Protein AF-A0A4P7N390-F1 (afdb_monomer)

pLDDT: mean 89.41, std 10.1, range [55.53, 98.25]

Nearest PDB structures (foldseek):
  8ywa-assembly1_B  TM=3.701E-01  e=1.659E+00  Homo sapiens
  6c6l-assembly1_C  TM=3.006E-01  e=3.665E+00  Saccharomyces cerevisiae S288C
  7fda-assembly1_T  TM=2.653E-01  e=8.939E+00  Saccharomyces cerevisiae S288C

Solvent-accessible surface area (backbone atoms only — not comparable to full-atom values): 7464 Å² total; per-residue (Å²): 105,63,55,66,69,35,46,44,32,42,54,52,41,35,56,55,38,49,57,49,18,51,40,23,58,75,40,23,65,78,78,58,77,77,86,65,85,95,37,60,67,60,47,50,52,51,38,51,52,27,34,53,53,14,52,51,37,47,49,54,32,51,53,37,48,51,54,62,68,46,84,46,60,99,86,29,49,34,50,73,70,49,22,53,53,34,38,54,58,19,58,57,32,53,57,58,28,50,54,18,49,56,51,60,71,35,90,65,28,70,76,75,50,70,86,41,92,74,86,29,46,67,54,48,25,50,54,28,46,52,38,26,55,42,18,39,49,24,33,75,52,15,77

Structure (mmCIF, N/CA/C/O backbone):
data_AF-A0A4P7N390-F1
#
_entry.id   AF-A0A4P7N390-F1
#
loop_
_atom_site.group_PDB
_atom_site.id
_atom_site.type_symbol
_atom_site.label_atom_id
_atom_site.label_alt_id
_atom_site.label_comp_id
_atom_site.label_asym_id
_atom_site.label_entity_id
_atom_site.label_seq_id
_atom_site.pdbx_PDB_ins_code
_atom_site.Cartn_x
_atom_site.Cartn_y
_atom_site.Cartn_z
_atom_site.occupancy
_atom_site.B_iso_or_equiv
_atom_site.auth_seq_id
_atom_site.auth_comp_id
_atom_site.auth_asym_id
_atom_site.auth_atom_id
_atom_site.pdbx_PDB_model_num
ATOM 1 N N . MET A 1 1 ? -20.249 7.163 13.910 1.00 59.94 1 MET A N 1
ATOM 2 C CA . MET A 1 1 ? -20.473 6.484 12.605 1.00 59.94 1 MET A CA 1
ATOM 3 C C . MET A 1 1 ? -20.788 5.014 12.891 1.00 59.94 1 MET A C 1
ATOM 5 O O . MET A 1 1 ? -20.214 4.520 13.853 1.00 59.94 1 MET A O 1
ATOM 9 N N . PRO A 1 2 ? -21.688 4.304 12.181 1.00 70.06 2 PRO A N 1
ATOM 10 C CA . PRO A 1 2 ? -21.952 2.897 12.507 1.00 70.06 2 PRO A CA 1
ATOM 11 C C . PRO A 1 2 ? -20.661 2.063 12.427 1.00 70.06 2 PRO A C 1
ATOM 13 O O . PRO A 1 2 ? -19.849 2.277 11.527 1.00 70.06 2 PRO A O 1
ATOM 16 N N . LEU A 1 3 ? -20.484 1.125 13.366 1.00 70.75 3 LEU A N 1
ATOM 17 C CA . LEU A 1 3 ? -19.252 0.344 13.596 1.00 70.75 3 LEU A CA 1
ATOM 18 C C . LEU A 1 3 ? -18.616 -0.223 12.315 1.00 70.75 3 LEU A C 1
ATOM 20 O O . LEU A 1 3 ? -17.407 -0.129 12.108 1.00 70.75 3 LEU A O 1
ATOM 24 N N . LEU A 1 4 ? -19.448 -0.764 11.424 1.00 74.81 4 LEU A N 1
ATOM 25 C CA . LEU A 1 4 ? -19.029 -1.328 10.138 1.00 74.81 4 LEU A CA 1
ATOM 26 C C . LEU A 1 4 ? -18.427 -0.286 9.185 1.00 74.81 4 LEU A C 1
ATOM 28 O O . LEU A 1 4 ? -17.438 -0.574 8.516 1.00 74.81 4 LEU A O 1
ATOM 32 N N . LEU A 1 5 ? -18.968 0.934 9.150 1.00 82.25 5 LEU A N 1
ATOM 33 C CA . LEU A 1 5 ? -18.449 1.996 8.283 1.00 82.25 5 LEU A CA 1
ATOM 34 C C . LEU A 1 5 ? -17.085 2.511 8.757 1.00 82.25 5 LEU A C 1
ATOM 36 O O . LEU A 1 5 ? -16.301 2.975 7.937 1.00 82.25 5 LEU A O 1
ATOM 40 N N . ALA A 1 6 ? -16.775 2.410 10.055 1.00 86.00 6 ALA A N 1
ATOM 41 C CA . ALA A 1 6 ? -15.493 2.869 10.599 1.00 86.00 6 ALA A CA 1
ATOM 42 C C . ALA A 1 6 ? -14.343 1.923 10.258 1.00 86.00 6 ALA A C 1
ATOM 44 O O . ALA A 1 6 ? -13.216 2.371 10.063 1.00 86.00 6 ALA A O 1
ATOM 45 N N . LYS A 1 7 ? -14.632 0.628 10.118 1.00 91.19 7 LYS A N 1
ATOM 46 C CA . LYS A 1 7 ? -13.634 -0.388 9.769 1.00 91.19 7 LYS A CA 1
ATOM 47 C C . LYS A 1 7 ? -13.583 -0.720 8.279 1.00 91.19 7 LYS A C 1
ATOM 49 O O . LYS A 1 7 ? -12.581 -1.265 7.824 1.00 91.19 7 LYS A O 1
ATOM 54 N N . LEU A 1 8 ? -14.600 -0.352 7.498 1.00 94.62 8 LEU A N 1
ATOM 55 C CA . LEU A 1 8 ? -14.608 -0.542 6.043 1.00 94.62 8 LEU A CA 1
ATOM 56 C C . LEU A 1 8 ? -13.346 0.006 5.335 1.00 94.62 8 LEU A C 1
ATOM 58 O O . LEU A 1 8 ? -12.823 -0.692 4.466 1.00 94.62 8 LEU A O 1
ATOM 62 N N . PRO A 1 9 ? -12.782 1.173 5.709 1.00 96.50 9 PRO A N 1
ATOM 63 C CA . PRO A 1 9 ? -11.554 1.675 5.089 1.00 96.50 9 PRO A CA 1
ATOM 64 C C . PRO A 1 9 ? -10.342 0.749 5.259 1.00 96.50 9 PRO A C 1
ATOM 66 O O . PRO A 1 9 ? -9.516 0.660 4.355 1.00 96.50 9 PRO A O 1
ATOM 69 N N . LEU A 1 10 ? -10.261 -0.002 6.365 1.00 96.94 10 LEU A N 1
ATOM 70 C CA . LEU A 1 10 ? -9.218 -1.016 6.568 1.00 96.94 10 LEU A CA 1
ATOM 71 C C . LEU A 1 10 ? -9.372 -2.178 5.583 1.00 96.94 10 LEU A C 1
ATOM 73 O O . LEU A 1 10 ? -8.381 -2.668 5.052 1.00 96.94 10 LEU A O 1
ATOM 77 N N . VAL A 1 11 ? -10.608 -2.595 5.294 1.00 96.94 11 VAL A N 1
ATOM 78 C CA . VAL A 1 11 ? -10.886 -3.639 4.294 1.00 96.94 11 VAL A CA 1
ATOM 79 C C . VAL A 1 11 ? -10.480 -3.167 2.897 1.00 96.94 11 VAL A C 1
ATOM 81 O O . VAL A 1 11 ? -9.838 -3.916 2.161 1.00 96.94 11 VAL A O 1
ATOM 84 N N . LEU A 1 12 ? -10.806 -1.918 2.545 1.00 96.38 12 LEU A N 1
ATOM 85 C CA . LEU A 1 12 ? -10.405 -1.320 1.268 1.00 96.38 12 LEU A CA 1
ATOM 86 C C . LEU A 1 12 ? -8.878 -1.247 1.132 1.00 96.38 12 LEU A C 1
ATOM 88 O O . LEU A 1 12 ? -8.349 -1.653 0.098 1.00 96.38 12 LEU A O 1
ATOM 92 N N . HIS A 1 13 ? -8.179 -0.805 2.183 1.00 97.81 13 HIS A N 1
ATOM 93 C CA . HIS A 1 13 ? -6.716 -0.807 2.242 1.00 97.81 13 HIS A CA 1
ATOM 94 C C . HIS A 1 13 ? -6.149 -2.210 1.999 1.00 97.81 13 HIS A C 1
ATOM 96 O O . HIS A 1 13 ? -5.348 -2.393 1.085 1.00 97.81 13 HIS A O 1
ATOM 102 N N . ILE A 1 14 ? -6.626 -3.212 2.751 1.00 98.19 14 ILE A N 1
ATOM 103 C CA . ILE A 1 14 ? -6.166 -4.602 2.627 1.00 98.19 14 ILE A CA 1
ATOM 104 C C . ILE A 1 14 ? -6.355 -5.116 1.198 1.00 98.19 14 ILE A C 1
ATOM 106 O O . ILE A 1 14 ? -5.436 -5.712 0.633 1.00 98.19 14 ILE A O 1
ATOM 110 N N . ALA A 1 15 ? -7.519 -4.879 0.591 1.00 96.75 15 ALA A N 1
ATOM 111 C CA . ALA A 1 15 ? -7.803 -5.328 -0.769 1.00 96.75 15 ALA A CA 1
ATOM 112 C C . ALA A 1 15 ? -6.869 -4.671 -1.802 1.00 96.75 15 ALA A C 1
ATOM 114 O O . ALA A 1 15 ? -6.256 -5.373 -2.612 1.00 96.75 15 ALA A O 1
ATOM 115 N N . ALA A 1 16 ? -6.724 -3.342 -1.751 1.00 95.12 16 ALA A N 1
ATOM 116 C CA . ALA A 1 16 ? -5.883 -2.591 -2.680 1.00 95.12 16 ALA A CA 1
ATOM 117 C C . ALA A 1 16 ? -4.404 -2.990 -2.560 1.00 95.12 16 ALA A C 1
ATOM 119 O O . ALA A 1 16 ? -3.755 -3.331 -3.554 1.00 95.12 16 ALA A O 1
ATOM 120 N N . GLU A 1 17 ? -3.882 -3.014 -1.335 1.00 96.44 17 GLU A N 1
ATOM 121 C CA . GLU A 1 17 ? -2.467 -3.277 -1.093 1.00 96.44 17 GLU A CA 1
ATOM 122 C C . GLU A 1 17 ? -2.113 -4.762 -1.230 1.00 96.44 17 GLU A C 1
ATOM 124 O O . GLU A 1 17 ? -0.974 -5.082 -1.554 1.00 96.44 17 GLU A O 1
ATOM 129 N N . THR A 1 18 ? -3.066 -5.698 -1.101 1.00 96.44 18 THR A N 1
ATOM 130 C CA . THR A 1 18 ? -2.811 -7.119 -1.426 1.00 96.44 18 THR A CA 1
ATOM 131 C C . THR A 1 18 ? -2.494 -7.291 -2.910 1.00 96.44 18 THR A C 1
ATOM 133 O O . THR A 1 18 ? -1.534 -7.979 -3.272 1.00 96.44 18 THR A O 1
ATOM 136 N N . GLY A 1 19 ? -3.267 -6.636 -3.784 1.00 92.69 19 GLY A N 1
ATOM 137 C CA . GLY A 1 19 ? -3.002 -6.634 -5.222 1.00 92.69 19 GLY A CA 1
ATOM 138 C C . GLY A 1 19 ? -1.639 -6.017 -5.549 1.00 92.69 19 GLY A C 1
ATOM 139 O O . GLY A 1 19 ? -0.865 -6.591 -6.322 1.00 92.69 19 GLY A O 1
ATOM 140 N N . ALA A 1 20 ? -1.315 -4.889 -4.910 1.00 92.88 20 ALA A N 1
ATOM 141 C CA . ALA A 1 20 ? -0.030 -4.219 -5.076 1.00 92.88 20 ALA A CA 1
ATOM 142 C C . ALA A 1 20 ? 1.143 -5.078 -4.572 1.00 92.88 20 ALA A C 1
ATOM 144 O O . ALA A 1 20 ? 2.068 -5.339 -5.342 1.00 92.88 20 ALA A O 1
ATOM 145 N N . ALA A 1 21 ? 1.087 -5.586 -3.337 1.00 95.88 21 ALA A N 1
ATOM 146 C CA . ALA A 1 21 ? 2.114 -6.441 -2.740 1.00 95.88 2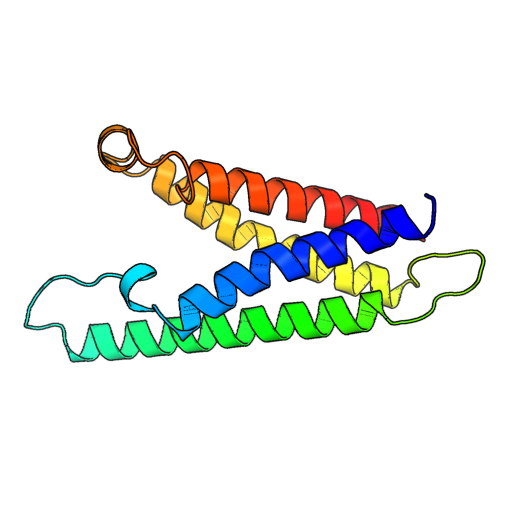1 ALA A CA 1
ATOM 147 C C . ALA A 1 21 ? 2.408 -7.663 -3.618 1.00 95.88 21 ALA A C 1
ATOM 149 O O . ALA A 1 21 ? 3.563 -7.939 -3.942 1.00 95.88 21 ALA A O 1
ATOM 150 N N . ASN A 1 22 ? 1.362 -8.352 -4.085 1.00 95.00 22 ASN A N 1
ATOM 151 C CA . ASN A 1 22 ? 1.506 -9.491 -4.988 1.00 95.00 22 ASN A CA 1
ATOM 152 C C . ASN A 1 22 ? 2.202 -9.102 -6.305 1.00 95.00 22 ASN A C 1
ATOM 154 O O . ASN A 1 22 ? 3.039 -9.851 -6.808 1.00 95.00 22 ASN A O 1
ATOM 158 N N . SER A 1 23 ? 1.896 -7.922 -6.852 1.00 92.50 23 SER A N 1
ATOM 159 C CA . SER A 1 23 ? 2.545 -7.413 -8.063 1.00 92.50 23 SER A CA 1
ATOM 160 C C . SER A 1 23 ? 4.032 -7.104 -7.848 1.00 92.50 23 SER A C 1
ATOM 162 O O . SER A 1 23 ? 4.860 -7.509 -8.662 1.00 92.50 23 SER A O 1
ATOM 164 N N . PHE A 1 24 ? 4.389 -6.466 -6.729 1.00 93.75 24 PHE A N 1
ATOM 165 C CA . PHE A 1 24 ? 5.779 -6.173 -6.360 1.00 93.75 24 PHE A CA 1
ATOM 166 C C . PHE A 1 24 ? 6.613 -7.437 -6.123 1.00 93.75 24 PHE A C 1
ATOM 168 O O . PHE A 1 24 ? 7.756 -7.502 -6.567 1.00 93.75 24 PHE A O 1
ATOM 175 N N . LEU A 1 25 ? 6.031 -8.450 -5.475 1.00 93.69 25 LEU A N 1
ATOM 176 C CA . LEU A 1 25 ? 6.721 -9.699 -5.145 1.00 93.69 25 LEU A CA 1
ATOM 177 C C . LEU A 1 25 ? 6.857 -10.641 -6.348 1.00 93.69 25 LEU A C 1
ATOM 179 O O . LEU A 1 25 ? 7.907 -11.249 -6.531 1.00 93.69 25 LEU A O 1
ATOM 183 N N . ARG A 1 26 ? 5.807 -10.786 -7.169 1.00 94.12 26 ARG A N 1
ATOM 184 C CA . ARG A 1 26 ? 5.799 -11.757 -8.281 1.00 94.12 26 ARG A CA 1
ATOM 185 C C . ARG A 1 26 ? 6.247 -11.171 -9.613 1.00 94.12 26 ARG A C 1
ATOM 187 O O . ARG A 1 26 ? 6.731 -11.910 -10.461 1.00 94.12 26 ARG A O 1
ATOM 194 N N . ASN A 1 27 ? 6.073 -9.866 -9.818 1.00 91.50 27 ASN A N 1
ATOM 195 C CA . ASN A 1 27 ? 6.329 -9.202 -11.095 1.00 91.50 27 ASN A CA 1
ATOM 196 C C . ASN A 1 27 ? 7.159 -7.907 -10.932 1.00 91.50 27 ASN A C 1
ATOM 198 O O . ASN A 1 27 ? 6.766 -6.869 -11.478 1.00 91.50 27 ASN A O 1
ATOM 202 N N . PRO A 1 28 ? 8.318 -7.923 -10.241 1.00 89.06 28 PRO A N 1
ATOM 203 C CA . PRO A 1 28 ? 9.088 -6.709 -9.926 1.00 89.06 28 PRO A CA 1
ATOM 204 C C . PRO A 1 28 ? 9.493 -5.903 -11.173 1.00 89.06 28 PRO A C 1
ATOM 206 O O . PRO A 1 28 ? 9.380 -4.677 -11.205 1.00 89.06 28 PRO A O 1
ATOM 209 N N . ARG A 1 29 ? 9.805 -6.590 -12.278 1.00 87.88 29 ARG A N 1
ATOM 210 C CA . ARG A 1 29 ? 10.145 -5.980 -13.578 1.00 87.88 29 ARG A CA 1
ATOM 211 C C . ARG A 1 29 ? 8.996 -5.228 -14.250 1.00 87.88 29 ARG A C 1
ATOM 213 O O . ARG A 1 29 ? 9.196 -4.546 -15.251 1.00 87.88 29 ARG A O 1
ATOM 220 N N . THR A 1 30 ? 7.764 -5.368 -13.769 1.00 84.19 30 THR A N 1
ATOM 221 C CA . THR A 1 30 ? 6.635 -4.535 -14.221 1.00 84.19 30 THR A CA 1
ATOM 222 C C . THR A 1 30 ? 6.550 -3.221 -13.444 1.00 84.19 30 THR A C 1
ATOM 224 O O . THR A 1 30 ? 5.990 -2.249 -13.952 1.00 84.19 30 THR A O 1
ATOM 227 N N . GLN A 1 31 ? 7.157 -3.167 -12.253 1.00 86.88 31 GLN A N 1
ATOM 228 C CA . GLN A 1 31 ? 7.176 -2.002 -11.372 1.00 86.88 31 GLN A CA 1
ATOM 229 C C . GLN A 1 31 ? 8.309 -1.044 -11.742 1.00 86.88 31 GLN A C 1
ATOM 231 O O . GLN A 1 31 ? 8.061 0.154 -11.924 1.00 86.88 31 GLN A O 1
ATOM 236 N N . LEU A 1 32 ? 9.520 -1.586 -11.917 1.00 85.88 32 LEU A N 1
ATOM 237 C CA . LEU A 1 32 ? 10.728 -0.869 -12.325 1.00 85.88 32 LEU A CA 1
ATOM 238 C C . LEU A 1 32 ? 11.366 -1.577 -13.531 1.00 85.88 32 LEU A C 1
ATOM 240 O O . LEU A 1 32 ? 11.874 -2.691 -13.419 1.00 85.88 32 LEU A O 1
ATOM 244 N N . ARG A 1 33 ? 11.319 -0.930 -14.703 1.00 79.00 33 ARG A N 1
ATOM 245 C CA . ARG A 1 33 ? 11.956 -1.413 -15.939 1.00 79.00 33 ARG A CA 1
ATOM 246 C C .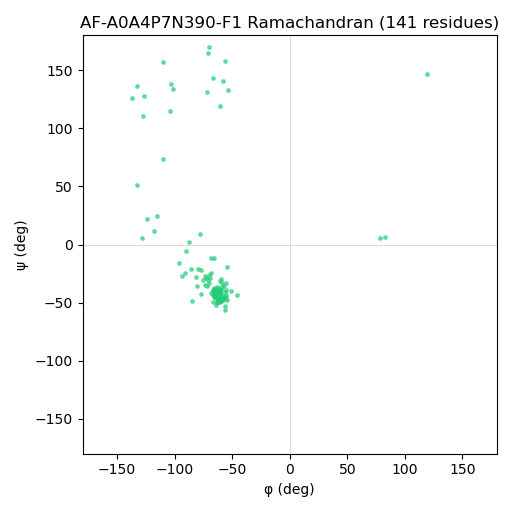 ARG A 1 33 ? 13.218 -0.612 -16.209 1.00 79.00 33 ARG A C 1
ATOM 248 O O . ARG A 1 33 ? 13.110 0.574 -16.518 1.00 79.00 33 ARG A O 1
ATOM 255 N N . ILE A 1 34 ? 14.373 -1.265 -16.167 1.00 83.12 34 ILE A N 1
ATOM 256 C CA . ILE A 1 34 ? 15.641 -0.693 -16.623 1.00 83.12 34 ILE A CA 1
ATOM 257 C C . ILE A 1 34 ? 15.937 -1.275 -18.011 1.00 83.12 34 ILE A C 1
ATOM 259 O O . ILE A 1 34 ? 15.732 -2.462 -18.254 1.00 83.12 34 ILE A O 1
ATOM 263 N N . ARG A 1 35 ? 16.322 -0.426 -18.971 1.00 77.38 35 ARG A N 1
ATOM 264 C CA . ARG A 1 35 ? 16.621 -0.834 -20.356 1.00 77.3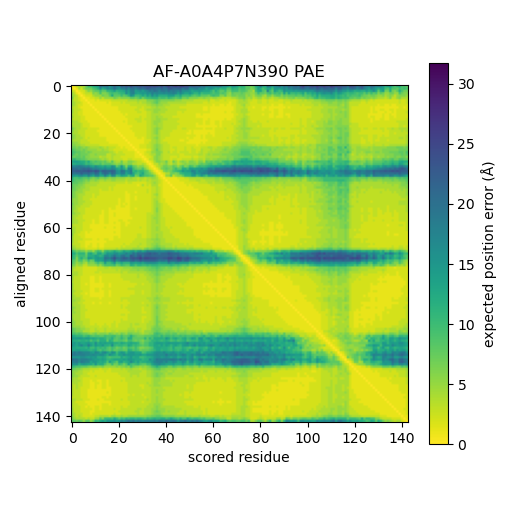8 35 ARG A CA 1
ATOM 265 C C . ARG A 1 35 ? 18.133 -0.870 -20.576 1.00 77.38 35 ARG A C 1
ATOM 267 O O . ARG A 1 35 ? 18.802 0.074 -20.180 1.00 77.38 35 ARG A O 1
ATOM 274 N N . GLY A 1 36 ? 18.623 -1.893 -21.278 1.00 71.81 36 GLY A N 1
ATOM 275 C CA . GLY A 1 36 ? 20.030 -2.032 -21.689 1.00 71.81 36 GLY A CA 1
ATOM 276 C C . GLY A 1 36 ? 20.703 -3.287 -21.119 1.00 71.81 36 GLY A C 1
ATOM 277 O O . GLY A 1 36 ? 20.359 -3.725 -20.024 1.00 71.81 36 GLY A O 1
ATOM 278 N N . ALA A 1 37 ? 21.631 -3.879 -21.881 1.00 60.25 37 ALA A N 1
ATOM 279 C CA . ALA A 1 37 ? 22.343 -5.108 -21.506 1.00 60.25 37 ALA A CA 1
ATOM 280 C C . ALA A 1 37 ? 23.397 -4.881 -20.400 1.00 60.25 37 ALA A C 1
ATOM 282 O O . ALA A 1 37 ? 23.622 -5.772 -19.586 1.00 60.25 37 ALA A O 1
ATOM 283 N N . ASP A 1 38 ? 23.947 -3.666 -20.296 1.00 75.69 38 ASP A N 1
ATOM 284 C CA . ASP A 1 38 ? 24.993 -3.283 -19.327 1.00 75.69 38 ASP A CA 1
ATOM 285 C C . ASP A 1 38 ? 24.463 -3.031 -17.900 1.00 75.69 38 ASP A C 1
ATOM 287 O O . ASP A 1 38 ? 25.172 -2.532 -17.028 1.00 75.69 38 ASP A O 1
ATOM 291 N N . HIS A 1 39 ? 23.192 -3.349 -17.643 1.00 83.75 39 HIS A N 1
ATOM 292 C CA . HIS A 1 39 ? 22.501 -3.015 -16.396 1.00 83.75 39 HIS A CA 1
ATOM 293 C C . HIS A 1 39 ? 21.911 -4.232 -15.677 1.00 83.75 39 HIS A C 1
ATOM 295 O O . HIS A 1 39 ? 21.000 -4.074 -14.866 1.00 83.75 39 HIS A O 1
ATOM 301 N N . ALA A 1 40 ? 22.413 -5.442 -15.942 1.00 86.38 40 ALA A N 1
ATOM 302 C CA . ALA A 1 40 ? 21.919 -6.661 -15.295 1.00 86.38 40 ALA A CA 1
ATOM 303 C C . ALA A 1 40 ? 21.977 -6.578 -13.756 1.00 86.38 40 ALA A C 1
ATOM 305 O O . ALA A 1 40 ? 20.990 -6.894 -13.090 1.00 86.38 40 ALA A O 1
ATOM 306 N N . ASP A 1 41 ? 23.081 -6.069 -13.203 1.00 90.00 41 ASP A N 1
ATOM 307 C CA . ASP A 1 41 ? 23.236 -5.879 -11.756 1.00 90.00 41 ASP A CA 1
ATOM 308 C C . ASP A 1 41 ? 22.281 -4.807 -11.215 1.00 90.00 41 ASP A C 1
ATOM 310 O O . ASP A 1 41 ? 21.632 -5.004 -10.190 1.00 90.00 41 ASP A O 1
ATOM 314 N N . VAL A 1 42 ? 22.090 -3.709 -11.953 1.00 90.94 42 VAL A N 1
ATOM 315 C CA . VAL A 1 42 ? 21.137 -2.652 -11.575 1.00 90.94 42 VAL A CA 1
ATOM 316 C C . VAL A 1 42 ? 19.697 -3.177 -11.597 1.00 90.94 42 VAL A C 1
ATOM 318 O O . VAL A 1 42 ? 18.899 -2.847 -10.721 1.00 90.94 42 VAL A O 1
ATOM 321 N N . GLN A 1 43 ? 19.348 -4.027 -12.569 1.00 91.00 43 GLN A N 1
ATOM 322 C CA . GLN A 1 43 ? 18.034 -4.669 -12.627 1.00 91.00 43 GLN A CA 1
ATOM 323 C C . GLN A 1 43 ? 17.834 -5.637 -11.459 1.00 91.00 43 GLN A C 1
ATOM 325 O O . GLN A 1 43 ? 16.735 -5.692 -10.911 1.00 91.00 43 GLN A O 1
ATOM 330 N N . ARG A 1 44 ? 18.876 -6.366 -11.044 1.00 91.62 44 ARG A N 1
ATOM 331 C CA . ARG A 1 44 ? 18.818 -7.233 -9.862 1.00 91.62 44 ARG A CA 1
ATOM 332 C C . ARG A 1 44 ? 18.548 -6.430 -8.590 1.00 91.62 44 ARG A C 1
ATOM 334 O O . ARG A 1 44 ? 17.661 -6.803 -7.826 1.00 91.62 44 ARG A O 1
ATOM 341 N N . GLU A 1 45 ? 19.248 -5.317 -8.391 1.00 94.25 45 GLU A N 1
ATOM 342 C CA . GLU A 1 45 ? 19.005 -4.428 -7.248 1.00 94.25 45 GLU A CA 1
ATOM 343 C C . GLU A 1 45 ? 17.597 -3.817 -7.288 1.00 94.25 45 GLU A C 1
ATOM 345 O O . GLU A 1 45 ? 16.896 -3.790 -6.276 1.00 94.25 45 GLU A O 1
ATOM 350 N N . ALA A 1 46 ? 17.116 -3.405 -8.466 1.00 92.69 46 ALA A N 1
ATOM 351 C CA . ALA A 1 46 ? 15.743 -2.926 -8.628 1.00 92.69 46 ALA A CA 1
ATOM 352 C C . ALA A 1 46 ? 14.699 -4.003 -8.278 1.00 92.69 46 ALA A C 1
ATOM 354 O O . ALA A 1 46 ? 13.681 -3.690 -7.652 1.00 92.69 46 ALA A O 1
ATOM 355 N N . ASP A 1 47 ? 14.957 -5.264 -8.643 1.00 93.50 47 ASP A N 1
ATOM 356 C CA . ASP A 1 47 ? 14.097 -6.400 -8.306 1.00 93.50 47 ASP A CA 1
ATOM 357 C 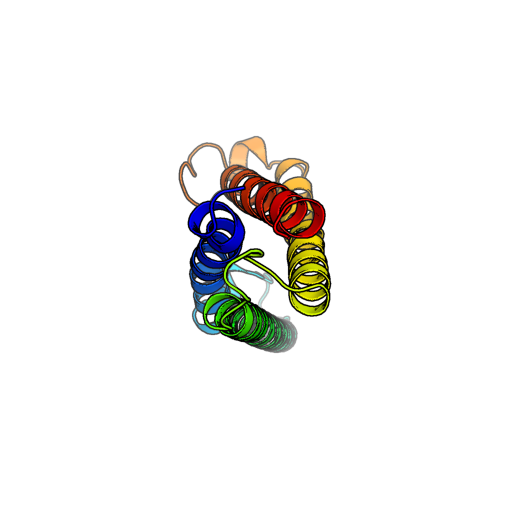C . ASP A 1 47 ? 14.068 -6.636 -6.778 1.00 93.50 47 ASP A C 1
ATOM 359 O O . ASP A 1 47 ? 12.990 -6.832 -6.211 1.00 93.50 47 ASP A O 1
ATOM 363 N N . LEU A 1 48 ? 15.213 -6.526 -6.087 1.00 95.62 48 LEU A N 1
ATOM 364 C CA . LEU A 1 48 ? 15.302 -6.625 -4.621 1.00 95.62 48 LEU A CA 1
ATOM 365 C C . LEU A 1 48 ? 14.581 -5.473 -3.906 1.00 95.62 48 LEU A C 1
ATOM 367 O O . LEU A 1 48 ? 13.835 -5.708 -2.953 1.00 95.62 48 LEU A O 1
ATOM 371 N N . VAL A 1 49 ? 14.735 -4.235 -4.387 1.00 95.69 49 VAL A N 1
ATOM 372 C CA . VAL A 1 49 ? 14.002 -3.070 -3.865 1.00 95.69 49 VAL A CA 1
ATOM 373 C C . VAL A 1 49 ? 12.494 -3.268 -4.024 1.00 95.69 49 VAL A C 1
ATOM 375 O O . VAL A 1 49 ? 11.733 -3.000 -3.092 1.00 95.69 49 VAL A O 1
ATOM 378 N N . CYS A 1 50 ? 12.046 -3.782 -5.174 1.00 95.00 50 CYS A N 1
ATOM 379 C CA . CYS A 1 50 ? 10.639 -4.105 -5.394 1.00 95.00 50 CYS A CA 1
ATOM 380 C C . CYS A 1 50 ? 10.142 -5.184 -4.426 1.00 95.00 50 CYS A C 1
ATOM 382 O O . CYS A 1 50 ? 9.063 -5.027 -3.858 1.00 95.00 50 CYS A O 1
ATOM 384 N N . ALA A 1 51 ? 10.923 -6.240 -4.197 1.00 95.75 51 ALA A N 1
ATOM 385 C CA . ALA A 1 51 ? 10.562 -7.287 -3.248 1.00 95.75 51 ALA A CA 1
ATOM 386 C C . ALA A 1 51 ? 10.440 -6.743 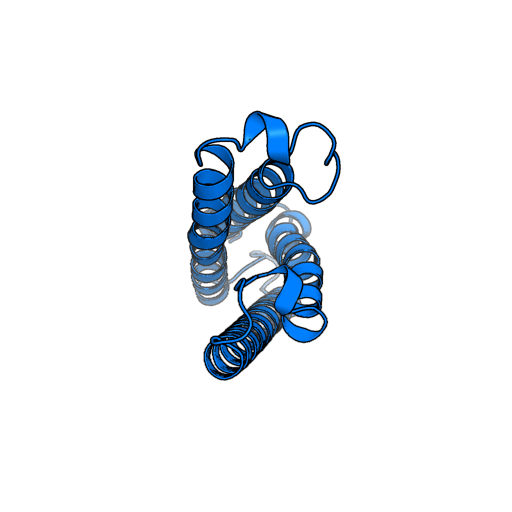-1.814 1.00 95.75 51 ALA A C 1
ATOM 388 O O . ALA A 1 51 ? 9.458 -7.036 -1.130 1.00 95.75 51 ALA A O 1
ATOM 389 N N . ASN A 1 52 ? 11.376 -5.889 -1.384 1.00 97.25 52 ASN A N 1
ATOM 390 C CA . ASN A 1 52 ? 11.326 -5.238 -0.074 1.00 97.25 52 ASN A CA 1
ATOM 391 C C . ASN A 1 52 ? 10.081 -4.344 0.074 1.00 97.25 52 ASN A C 1
ATOM 393 O O . ASN A 1 52 ? 9.375 -4.418 1.078 1.00 97.25 52 ASN A O 1
ATOM 397 N N . LEU A 1 53 ? 9.750 -3.556 -0.956 1.00 95.69 53 LEU A N 1
ATOM 398 C CA . LEU A 1 53 ? 8.513 -2.767 -0.985 1.00 95.69 53 LEU A CA 1
ATOM 399 C C . LEU A 1 53 ? 7.264 -3.658 -0.923 1.00 95.69 53 LEU A C 1
ATOM 401 O O . LEU A 1 53 ? 6.324 -3.338 -0.201 1.00 95.69 53 LEU A O 1
ATOM 405 N N . GLY A 1 54 ? 7.256 -4.792 -1.628 1.00 96.44 54 GLY A N 1
ATOM 406 C CA . GLY A 1 54 ? 6.173 -5.774 -1.554 1.00 96.44 54 GLY A CA 1
ATOM 407 C C . GLY A 1 54 ? 5.996 -6.373 -0.154 1.00 96.44 54 GLY A C 1
ATOM 408 O O . GLY A 1 54 ? 4.868 -6.513 0.316 1.00 96.44 54 GLY A O 1
ATOM 409 N N . GLY A 1 55 ? 7.095 -6.669 0.545 1.00 97.69 55 GLY A N 1
ATOM 410 C CA . GLY A 1 55 ? 7.070 -7.111 1.944 1.00 97.69 55 GLY A CA 1
ATOM 411 C C . GLY A 1 55 ? 6.562 -6.031 2.907 1.00 97.69 55 GLY A C 1
ATOM 412 O O . GLY A 1 55 ? 5.773 -6.322 3.810 1.00 97.69 55 GLY A O 1
ATOM 413 N N . ALA A 1 56 ? 6.943 -4.770 2.682 1.00 97.19 56 ALA A N 1
ATOM 414 C CA . ALA A 1 56 ? 6.436 -3.637 3.454 1.00 97.19 56 ALA A CA 1
ATOM 415 C C . ALA A 1 56 ? 4.916 -3.468 3.282 1.00 97.19 56 ALA A C 1
ATOM 417 O O . ALA A 1 56 ? 4.206 -3.321 4.273 1.00 97.19 56 ALA A O 1
ATOM 418 N N . LEU A 1 57 ? 4.403 -3.584 2.052 1.00 96.88 57 LEU A N 1
ATOM 419 C CA . LEU A 1 57 ? 2.963 -3.564 1.762 1.00 96.88 57 LEU A CA 1
ATOM 420 C C . LEU A 1 57 ? 2.198 -4.710 2.436 1.00 96.88 57 LEU A C 1
ATOM 422 O O . LEU A 1 57 ? 1.108 -4.526 2.974 1.00 96.88 57 LEU A O 1
ATOM 426 N N . LEU A 1 58 ? 2.774 -5.914 2.452 1.00 97.06 58 LEU A N 1
ATOM 427 C CA . LEU A 1 58 ? 2.175 -7.025 3.187 1.00 97.06 58 LEU A CA 1
ATOM 428 C C . LEU A 1 58 ? 2.125 -6.725 4.692 1.00 97.06 58 LEU A C 1
ATOM 430 O O . LEU A 1 58 ? 1.133 -7.022 5.353 1.00 97.06 58 LEU A O 1
ATOM 434 N N . THR A 1 59 ? 3.168 -6.091 5.226 1.00 98.12 59 THR A N 1
ATOM 435 C CA . THR A 1 59 ? 3.219 -5.684 6.635 1.00 98.12 59 THR A CA 1
ATOM 436 C C . THR A 1 59 ? 2.137 -4.656 6.969 1.00 98.12 59 THR A C 1
ATOM 438 O O . THR A 1 59 ? 1.470 -4.806 7.993 1.00 98.12 59 THR A O 1
ATOM 441 N N . THR A 1 60 ? 1.885 -3.658 6.111 1.00 97.81 60 THR A N 1
ATOM 442 C CA . THR A 1 60 ? 0.789 -2.697 6.342 1.00 97.81 60 THR A CA 1
ATOM 443 C C . THR A 1 60 ? -0.575 -3.385 6.340 1.00 97.81 60 THR A C 1
ATOM 445 O O . THR A 1 60 ? -1.411 -3.070 7.185 1.00 97.81 60 THR A O 1
ATOM 448 N N . ASN A 1 61 ? -0.772 -4.402 5.493 1.00 98.19 61 ASN A N 1
ATOM 449 C CA . ASN A 1 61 ? -1.982 -5.227 5.518 1.00 98.19 61 ASN A CA 1
ATOM 450 C C . ASN A 1 61 ? -2.144 -6.021 6.810 1.00 98.19 61 ASN A C 1
ATOM 452 O O . ASN A 1 61 ? -3.254 -6.105 7.329 1.00 98.19 61 ASN A O 1
ATOM 456 N N . LEU A 1 62 ? -1.064 -6.592 7.345 1.00 98.12 62 LEU A N 1
ATOM 457 C CA . LEU A 1 62 ? -1.115 -7.299 8.625 1.00 98.12 62 LEU A CA 1
ATOM 458 C C . LEU A 1 62 ? -1.472 -6.343 9.768 1.00 98.12 62 LEU A C 1
ATOM 460 O O . LEU A 1 62 ? -2.321 -6.673 10.592 1.00 98.12 62 LEU A O 1
ATOM 464 N N . VAL A 1 63 ? -0.897 -5.137 9.783 1.00 98.12 63 VAL A N 1
ATOM 465 C CA . VAL A 1 63 ? -1.260 -4.092 10.753 1.00 98.12 63 VAL A CA 1
ATOM 466 C C . VAL A 1 63 ? -2.737 -3.708 10.613 1.00 98.12 63 VAL A C 1
ATOM 468 O O . VAL A 1 63 ? -3.462 -3.688 11.607 1.00 98.12 63 VAL A O 1
ATOM 471 N N . ALA A 1 64 ? -3.213 -3.468 9.389 1.00 97.56 64 ALA A N 1
ATOM 472 C CA . ALA A 1 64 ? -4.615 -3.159 9.123 1.00 97.56 64 ALA A CA 1
ATOM 473 C C . ALA A 1 64 ? -5.554 -4.295 9.563 1.00 97.56 64 ALA A C 1
ATOM 475 O O . ALA A 1 64 ? -6.609 -4.033 10.140 1.00 97.56 64 ALA A O 1
ATOM 476 N N . LEU A 1 65 ? -5.158 -5.554 9.347 1.00 97.25 65 LEU A N 1
ATOM 477 C CA . LEU A 1 65 ? -5.909 -6.736 9.766 1.00 97.25 65 LEU A CA 1
ATOM 478 C C . LEU A 1 65 ? -5.987 -6.845 11.293 1.00 97.25 65 LEU A C 1
ATOM 480 O O . LEU A 1 65 ? -7.058 -7.128 11.824 1.00 97.25 65 LEU A O 1
ATOM 484 N N . VAL A 1 66 ? -4.891 -6.572 12.006 1.00 96.44 66 VAL A N 1
ATOM 485 C CA . VAL A 1 66 ? -4.888 -6.530 13.476 1.00 96.44 66 VAL A CA 1
ATOM 486 C C . VAL A 1 66 ? -5.880 -5.485 13.983 1.00 96.44 66 VAL A C 1
ATOM 488 O O . VAL A 1 66 ? -6.691 -5.798 14.851 1.00 96.44 66 VAL A O 1
ATOM 491 N N . VAL A 1 67 ? -5.884 -4.273 13.417 1.00 95.12 67 VAL A N 1
ATOM 492 C CA . VAL A 1 67 ? -6.844 -3.221 13.803 1.00 95.12 67 VAL A CA 1
ATOM 493 C C . VAL A 1 67 ? -8.284 -3.607 13.441 1.00 95.12 67 VAL A C 1
ATOM 495 O O . VAL A 1 67 ? -9.208 -3.382 14.222 1.00 95.12 67 VAL A O 1
ATOM 498 N N . LEU A 1 68 ? -8.493 -4.232 12.280 1.00 93.88 68 LEU A N 1
ATOM 499 C CA . LEU A 1 68 ? -9.807 -4.695 11.832 1.00 93.88 68 LEU A CA 1
ATOM 500 C C . LEU A 1 68 ? -10.398 -5.728 12.806 1.00 93.88 68 LEU A C 1
ATOM 502 O O . LEU A 1 68 ? -11.561 -5.600 13.203 1.00 93.88 68 LEU A O 1
ATOM 506 N N . LEU A 1 69 ? -9.592 -6.712 13.213 1.00 92.50 69 LEU A N 1
ATOM 507 C CA . LEU A 1 69 ? -9.990 -7.807 14.102 1.00 92.50 69 LEU A CA 1
ATOM 508 C C . LEU A 1 69 ? -10.020 -7.412 15.583 1.00 92.50 69 LEU A C 1
ATOM 510 O O . LEU A 1 69 ? -10.715 -8.060 16.366 1.00 92.50 69 LEU A O 1
ATOM 514 N N . ARG A 1 70 ? -9.306 -6.351 15.976 1.00 89.50 70 ARG A N 1
ATOM 515 C CA . ARG A 1 70 ? -9.331 -5.828 17.345 1.00 89.50 70 ARG A CA 1
ATOM 516 C C . ARG A 1 70 ? -10.752 -5.407 17.700 1.00 89.50 70 ARG A C 1
ATOM 518 O O . ARG A 1 70 ? -11.340 -4.542 17.050 1.00 89.50 70 ARG A O 1
ATOM 525 N N . GLN A 1 71 ? -11.317 -6.033 18.722 1.00 79.44 71 GLN A N 1
ATOM 526 C CA . GLN A 1 71 ? -12.609 -5.632 19.261 1.00 79.44 71 GLN A CA 1
ATOM 527 C C . GLN A 1 71 ? -12.431 -4.313 20.015 1.00 79.44 71 GLN A C 1
ATOM 529 O O . GLN A 1 71 ? -11.490 -4.164 20.791 1.00 79.44 71 GLN A O 1
ATOM 534 N N . ALA A 1 72 ? -13.305 -3.357 19.731 1.00 69.50 72 ALA A N 1
ATOM 535 C CA . ALA A 1 72 ? -13.430 -2.123 20.490 1.00 69.50 72 ALA A CA 1
ATOM 536 C C . ALA A 1 72 ? -14.763 -2.174 21.251 1.00 69.50 72 ALA A C 1
ATOM 538 O O . ALA A 1 72 ? -15.649 -2.956 20.885 1.00 69.50 72 ALA A O 1
ATOM 539 N N . ASP A 1 73 ? -14.876 -1.403 22.332 1.00 69.06 73 ASP A N 1
ATOM 540 C CA . ASP A 1 73 ? -16.067 -1.383 23.185 1.00 69.06 73 ASP A CA 1
ATOM 541 C C . ASP A 1 73 ? -17.342 -1.050 22.398 1.00 69.06 73 ASP A C 1
ATOM 543 O O . ASP A 1 73 ? -17.305 -0.406 21.353 1.00 69.06 73 ASP A O 1
ATOM 547 N N . ALA A 1 74 ? -18.508 -1.437 22.928 1.00 64.50 74 ALA A N 1
ATOM 548 C CA . ALA A 1 74 ? -19.805 -1.279 22.257 1.00 64.50 74 ALA A CA 1
ATOM 549 C C . ALA A 1 74 ? -20.129 0.162 21.794 1.00 64.50 74 ALA A C 1
ATOM 551 O O . ALA A 1 74 ? -20.989 0.349 20.933 1.00 64.50 74 ALA A O 1
ATOM 552 N N . ALA A 1 75 ? -19.450 1.171 22.351 1.00 70.69 75 ALA A N 1
ATOM 553 C CA . ALA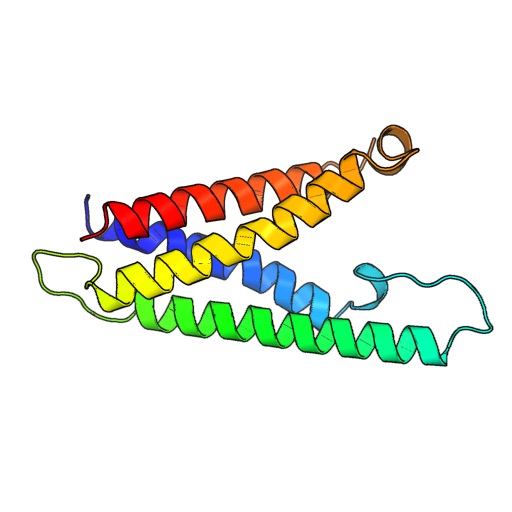 A 1 75 ? -19.631 2.581 22.023 1.00 70.69 75 ALA A CA 1
ATOM 554 C C . ALA A 1 75 ? -18.715 3.100 20.897 1.00 70.69 75 ALA A C 1
ATOM 556 O O . ALA A 1 75 ? -19.084 4.075 20.246 1.00 70.69 75 ALA A O 1
ATOM 557 N N . GLN A 1 76 ? -17.553 2.480 20.651 1.00 75.44 76 GLN A N 1
ATOM 558 C CA . GLN A 1 76 ? -16.535 3.002 19.729 1.00 75.44 76 GLN A CA 1
ATOM 559 C C . GLN A 1 76 ? -16.042 1.910 18.788 1.00 75.44 76 GLN A C 1
ATOM 561 O O . GLN A 1 76 ? -15.748 0.797 19.204 1.00 75.44 76 GLN A O 1
ATOM 566 N N . ALA A 1 77 ? -15.901 2.221 17.501 1.00 84.31 77 ALA A N 1
ATOM 567 C CA . ALA A 1 77 ? -15.407 1.235 16.544 1.00 84.31 77 ALA A CA 1
ATOM 568 C C . ALA A 1 77 ? -13.877 1.109 16.549 1.00 84.31 77 ALA A C 1
ATOM 570 O O . 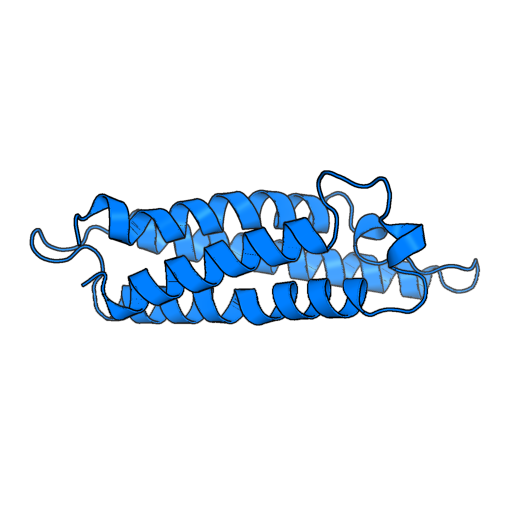ALA A 1 77 ? -13.351 0.044 16.215 1.00 84.31 77 ALA A O 1
ATOM 571 N N . LEU A 1 78 ? -13.180 2.192 16.902 1.00 90.00 78 LEU A N 1
ATOM 572 C CA . LEU A 1 78 ? -11.727 2.285 16.982 1.00 90.00 78 LEU A CA 1
ATOM 573 C C . LEU A 1 78 ? -11.328 3.036 18.256 1.00 90.00 78 LEU A C 1
ATOM 575 O O . LEU A 1 78 ? -11.750 4.174 18.460 1.00 90.00 78 LEU A O 1
ATOM 579 N N . ASP A 1 79 ? -10.472 2.422 19.072 1.00 91.94 79 ASP A N 1
ATOM 580 C CA . ASP A 1 79 ? -9.821 3.116 20.185 1.00 91.94 79 ASP A CA 1
ATOM 581 C C . ASP A 1 79 ? -8.788 4.146 19.686 1.00 91.94 79 ASP A C 1
ATOM 583 O O . ASP A 1 79 ? -8.446 4.208 18.499 1.00 91.94 79 ASP A O 1
ATOM 587 N N . GLU A 1 80 ? -8.283 4.981 20.593 1.00 92.12 80 GLU A N 1
ATOM 588 C CA . GLU A 1 80 ? -7.331 6.047 20.260 1.00 92.12 80 GLU A CA 1
ATOM 589 C C . GLU A 1 80 ? -6.085 5.518 19.534 1.00 92.12 80 GLU A C 1
ATOM 591 O O . GLU A 1 80 ? -5.690 6.052 18.496 1.00 92.12 80 GLU A O 1
ATOM 596 N N . THR A 1 81 ? -5.502 4.417 20.017 1.00 94.69 81 THR A N 1
ATOM 597 C CA . THR A 1 81 ? -4.334 3.792 19.383 1.00 94.69 81 THR A CA 1
ATOM 598 C C . THR A 1 81 ? -4.647 3.324 17.962 1.00 94.69 81 THR A C 1
ATOM 600 O O . THR A 1 81 ? -3.875 3.582 17.039 1.00 94.69 81 THR A O 1
ATOM 603 N N . SER A 1 82 ? -5.795 2.680 17.757 1.00 95.12 82 SER A N 1
ATOM 604 C CA . SER A 1 82 ? -6.246 2.218 16.444 1.00 95.12 82 SER A CA 1
ATOM 605 C C . SER A 1 82 ? -6.442 3.383 15.481 1.00 95.12 82 SER A C 1
ATOM 607 O O . SER A 1 82 ? -6.046 3.289 14.322 1.00 95.12 82 SER A O 1
ATOM 609 N N . ARG A 1 83 ? -6.982 4.512 15.953 1.00 94.81 83 ARG A N 1
ATOM 610 C CA . ARG A 1 83 ? -7.139 5.730 15.143 1.00 94.81 83 ARG A CA 1
ATOM 611 C C . ARG A 1 83 ? -5.794 6.313 14.707 1.00 94.81 83 ARG A C 1
ATOM 613 O O . ARG A 1 83 ? -5.659 6.699 13.548 1.00 94.81 83 ARG A O 1
ATOM 620 N N . LEU A 1 84 ? -4.790 6.327 15.586 1.00 97.50 84 LEU A N 1
ATOM 621 C CA . LEU A 1 84 ? -3.432 6.768 15.241 1.00 97.50 84 LEU A CA 1
ATOM 622 C C . LEU A 1 84 ? -2.760 5.831 14.226 1.00 97.50 84 LEU A C 1
ATOM 624 O O . LEU A 1 84 ? -2.120 6.300 13.285 1.00 97.50 84 LEU A O 1
ATOM 628 N N . ILE A 1 85 ? -2.953 4.516 14.362 1.00 97.69 85 ILE A N 1
ATOM 629 C CA . ILE A 1 85 ? -2.466 3.533 13.383 1.00 97.69 85 ILE A CA 1
ATOM 630 C C . ILE A 1 85 ? -3.152 3.736 12.027 1.00 97.69 85 ILE A C 1
ATOM 632 O O . ILE A 1 85 ? -2.480 3.778 10.999 1.00 97.69 85 ILE A O 1
ATOM 636 N N . VAL A 1 86 ? -4.477 3.907 12.006 1.00 97.44 86 VAL A N 1
ATOM 637 C CA . VAL A 1 86 ? -5.243 4.179 10.778 1.00 97.44 86 VAL A CA 1
ATOM 638 C C . VAL A 1 86 ? -4.774 5.476 10.118 1.00 97.44 86 VAL A C 1
ATOM 640 O O . VAL A 1 86 ? -4.633 5.517 8.898 1.00 97.44 86 VAL A O 1
ATOM 643 N N . LEU A 1 87 ? -4.468 6.515 10.900 1.00 98.06 87 LEU A N 1
ATOM 644 C CA . LEU A 1 87 ? -3.907 7.764 10.383 1.00 98.06 87 LEU A CA 1
ATOM 645 C C . LEU A 1 87 ? -2.526 7.549 9.742 1.00 98.06 87 LEU A C 1
ATOM 647 O O . LEU A 1 87 ? -2.257 8.078 8.661 1.00 98.06 87 LEU A O 1
ATOM 651 N N . ALA A 1 88 ? -1.666 6.743 10.368 1.00 98.25 88 ALA A N 1
ATOM 652 C CA . ALA A 1 88 ? -0.372 6.380 9.799 1.00 98.25 88 ALA A CA 1
ATOM 653 C C . ALA A 1 88 ? -0.542 5.617 8.470 1.00 98.25 88 ALA A C 1
ATOM 655 O O . ALA A 1 88 ? 0.082 5.979 7.470 1.00 98.25 88 ALA A O 1
ATOM 656 N N . LEU A 1 89 ? -1.453 4.639 8.418 1.00 98.12 89 LEU A N 1
ATOM 657 C CA . LEU A 1 89 ? -1.803 3.919 7.187 1.00 98.12 89 LEU A CA 1
ATOM 658 C C . LEU A 1 89 ? -2.384 4.851 6.113 1.00 98.12 89 LEU A C 1
ATOM 660 O O . LEU A 1 89 ? -2.064 4.696 4.938 1.00 98.12 89 LEU A O 1
ATOM 664 N N . ALA A 1 90 ? -3.184 5.854 6.492 1.00 98.19 90 ALA A N 1
ATOM 665 C CA . ALA A 1 90 ? -3.679 6.857 5.553 1.00 98.19 90 ALA A CA 1
ATOM 666 C C . ALA A 1 90 ? -2.506 7.602 4.899 1.00 98.19 90 ALA A C 1
ATOM 668 O O . ALA A 1 90 ? -2.436 7.687 3.674 1.00 98.19 90 ALA A O 1
ATOM 669 N N . SER A 1 91 ? -1.540 8.075 5.694 1.00 97.75 91 SER A N 1
ATOM 670 C CA . SER A 1 91 ? -0.394 8.846 5.187 1.00 97.75 91 SER A CA 1
ATOM 671 C C . SER A 1 91 ? 0.456 8.082 4.163 1.00 97.75 91 SER A C 1
ATOM 673 O O . SER A 1 91 ? 0.979 8.692 3.228 1.00 97.75 91 SER A O 1
ATOM 675 N N . TYR A 1 92 ? 0.521 6.748 4.265 1.00 95.94 92 TYR A N 1
ATOM 676 C CA . TYR A 1 92 ? 1.200 5.906 3.280 1.00 95.94 92 TYR A CA 1
ATOM 677 C C . TYR A 1 92 ? 0.676 6.142 1.857 1.00 95.94 92 TYR A C 1
ATOM 679 O O . TYR A 1 92 ? 1.464 6.204 0.914 1.00 95.94 92 TYR A O 1
ATOM 687 N N . HIS A 1 93 ? -0.633 6.342 1.683 1.00 97.75 93 HIS A N 1
ATOM 688 C CA . HIS A 1 93 ? -1.235 6.488 0.358 1.00 97.75 93 HIS A CA 1
ATOM 689 C C . HIS A 1 93 ? -0.834 7.779 -0.374 1.00 97.75 93 HIS A C 1
ATOM 691 O O . HIS A 1 93 ? -1.013 7.862 -1.590 1.00 97.75 93 HIS A O 1
ATOM 697 N N . ILE A 1 94 ? -0.204 8.747 0.302 1.00 97.75 94 ILE A N 1
ATOM 698 C CA . ILE A 1 94 ? 0.362 9.941 -0.345 1.00 97.75 94 ILE A CA 1
ATOM 699 C C . ILE A 1 94 ? 1.446 9.558 -1.362 1.00 97.75 94 ILE A C 1
ATOM 701 O O . ILE A 1 94 ? 1.481 10.099 -2.469 1.00 97.75 94 ILE A O 1
ATOM 705 N N . PHE A 1 95 ? 2.300 8.585 -1.041 1.00 95.56 95 PHE A N 1
ATOM 706 C CA . PHE A 1 95 ? 3.413 8.177 -1.901 1.00 95.56 95 PHE A CA 1
ATOM 707 C C . PHE A 1 95 ? 2.975 7.522 -3.225 1.00 95.56 95 PHE A C 1
ATOM 709 O O . PHE A 1 95 ? 3.454 7.947 -4.283 1.00 95.56 95 PHE A O 1
ATOM 716 N N . PRO A 1 96 ? 2.070 6.523 -3.251 1.00 94.06 96 PRO A N 1
ATOM 717 C CA . PRO A 1 96 ? 1.587 5.974 -4.507 1.00 94.06 96 PRO A CA 1
ATOM 718 C C . PRO A 1 96 ? 0.694 6.957 -5.281 1.00 94.06 96 PRO A C 1
ATOM 720 O O . PRO A 1 96 ? 0.740 6.922 -6.513 1.00 94.06 96 PRO A O 1
ATOM 723 N N . MET A 1 97 ? -0.029 7.874 -4.614 1.00 96.50 97 MET A N 1
ATOM 724 C CA . MET A 1 97 ? -0.706 8.994 -5.291 1.00 96.50 97 MET A CA 1
ATOM 725 C C . MET A 1 97 ? 0.301 9.893 -6.014 1.00 96.50 97 MET A C 1
ATOM 727 O O . MET A 1 97 ? 0.150 10.139 -7.210 1.00 96.50 97 MET A O 1
ATOM 731 N N . TYR A 1 98 ? 1.372 10.315 -5.335 1.00 96.50 98 TYR A N 1
ATOM 732 C CA . TYR A 1 98 ? 2.443 11.101 -5.950 1.00 96.50 98 TYR A CA 1
ATOM 733 C C . TYR A 1 98 ? 3.083 10.362 -7.132 1.00 96.50 98 TYR A C 1
ATOM 735 O O . TYR A 1 98 ? 3.235 10.928 -8.213 1.00 96.50 98 TYR A O 1
ATOM 743 N N . ARG A 1 99 ? 3.392 9.068 -6.974 1.00 92.44 99 ARG A N 1
ATOM 744 C CA . ARG A 1 99 ? 3.949 8.236 -8.053 1.00 92.44 99 ARG A CA 1
ATOM 745 C C . ARG A 1 99 ? 3.015 8.159 -9.262 1.00 92.44 99 ARG A C 1
ATOM 747 O O . ARG A 1 99 ? 3.480 8.212 -10.400 1.00 92.44 99 ARG A O 1
ATOM 754 N N . ALA A 1 100 ? 1.716 7.991 -9.033 1.00 92.81 100 ALA A N 1
ATOM 755 C CA . ALA A 1 100 ? 0.714 7.954 -10.091 1.00 92.81 100 ALA A CA 1
ATOM 756 C C . ALA A 1 100 ? 0.602 9.311 -10.800 1.00 92.81 100 ALA A C 1
ATOM 758 O O . ALA A 1 100 ? 0.647 9.366 -12.029 1.00 92.81 100 ALA A O 1
ATOM 759 N N . PHE A 1 101 ? 0.561 10.399 -10.031 1.00 94.06 101 PHE A N 1
ATOM 760 C CA . PHE A 1 101 ? 0.546 11.762 -10.545 1.00 94.06 101 PHE A CA 1
ATOM 761 C C . PHE A 1 101 ? 1.783 12.073 -11.398 1.00 94.06 101 PHE A C 1
ATOM 763 O O . PHE A 1 101 ? 1.638 12.490 -12.542 1.00 94.06 101 PHE A O 1
ATOM 770 N N . ALA A 1 102 ? 2.989 11.767 -10.913 1.00 92.81 102 ALA A N 1
ATOM 771 C CA . ALA A 1 102 ? 4.234 11.962 -11.660 1.00 92.81 102 ALA A CA 1
ATOM 772 C C . ALA A 1 102 ? 4.258 11.186 -12.993 1.00 92.81 102 ALA A C 1
ATOM 774 O O . ALA A 1 102 ? 4.815 11.648 -13.987 1.00 92.81 102 ALA A O 1
ATOM 775 N N . ARG A 1 103 ? 3.626 10.005 -13.050 1.00 89.31 103 ARG A N 1
ATOM 776 C CA . ARG A 1 103 ? 3.478 9.239 -14.300 1.00 89.31 103 ARG A CA 1
ATOM 777 C C . ARG A 1 103 ? 2.484 9.884 -15.264 1.00 89.31 103 ARG A C 1
ATOM 779 O O . ARG A 1 103 ? 2.714 9.811 -16.468 1.00 89.31 103 ARG A O 1
ATOM 786 N N . LEU A 1 104 ? 1.410 10.492 -14.759 1.00 90.06 104 LEU A N 1
ATOM 787 C CA . LEU A 1 104 ? 0.422 11.209 -15.573 1.00 90.06 104 LEU A CA 1
ATOM 788 C C . LEU A 1 104 ? 0.984 12.511 -16.149 1.00 90.06 104 LEU A C 1
ATOM 790 O O . LEU A 1 104 ? 0.624 12.881 -17.260 1.00 90.06 104 LEU A O 1
ATOM 794 N N . THR A 1 105 ? 1.879 13.177 -15.421 1.00 91.50 105 THR A N 1
ATOM 795 C CA . THR A 1 105 ? 2.493 14.441 -15.851 1.00 91.50 105 THR A CA 1
ATOM 796 C C . THR A 1 105 ? 3.786 14.257 -16.647 1.00 91.50 105 THR A C 1
ATOM 798 O O . THR A 1 105 ? 4.321 15.228 -17.176 1.00 91.50 105 THR A O 1
ATOM 801 N N . SER A 1 106 ? 4.294 13.024 -16.771 1.00 88.31 106 SER A N 1
ATOM 802 C CA 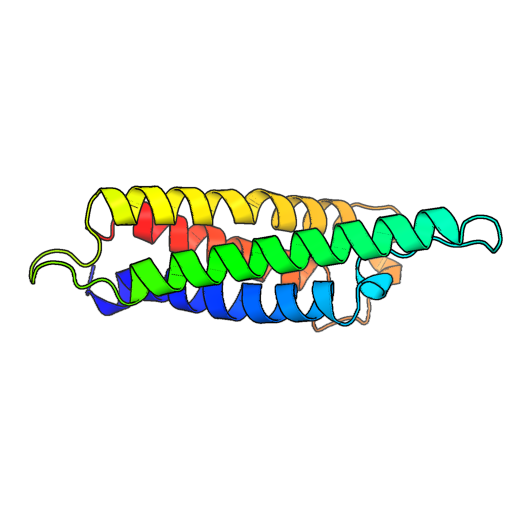. SER A 1 106 ? 5.498 12.748 -17.561 1.00 88.31 106 SER A CA 1
ATOM 803 C C . SER A 1 106 ? 5.282 12.985 -19.069 1.00 88.31 106 SER A C 1
ATOM 805 O O . SER A 1 106 ? 4.210 12.663 -19.596 1.00 88.31 106 SER A O 1
ATOM 807 N N . PRO A 1 107 ? 6.285 13.506 -19.804 1.00 86.19 107 PRO A N 1
ATOM 808 C CA . PRO A 1 107 ? 6.187 13.686 -21.251 1.00 86.19 107 PRO A CA 1
ATOM 809 C C . PRO A 1 107 ? 5.796 12.387 -21.971 1.00 86.19 107 PRO A C 1
ATOM 811 O O . PRO A 1 107 ? 6.348 11.321 -21.703 1.00 86.19 107 PRO A O 1
ATOM 814 N N . GLY A 1 108 ? 4.826 12.469 -22.885 1.00 79.50 108 GLY A N 1
ATOM 815 C CA . GLY A 1 108 ? 4.319 11.308 -23.626 1.00 79.50 108 GLY A CA 1
ATOM 816 C C . GLY A 1 108 ? 3.343 10.412 -22.849 1.00 79.50 108 GLY A C 1
ATOM 817 O O . GLY A 1 108 ? 2.924 9.385 -23.382 1.00 79.50 108 GLY A O 1
ATOM 818 N N . ALA A 1 109 ? 2.936 10.787 -21.628 1.00 78.88 109 ALA A N 1
ATOM 819 C CA . ALA A 1 109 ? 1.953 10.034 -20.843 1.00 78.88 109 ALA A CA 1
ATOM 820 C C . ALA A 1 109 ? 0.619 9.833 -21.583 1.00 78.88 109 ALA A C 1
ATOM 822 O O . ALA A 1 109 ? 0.078 8.730 -21.549 1.00 78.88 109 ALA A O 1
ATOM 823 N N . ALA A 1 110 ? 0.130 10.858 -22.293 1.00 71.06 110 ALA A N 1
ATOM 824 C CA . ALA A 1 110 ? -1.126 10.790 -23.044 1.00 71.06 110 ALA A CA 1
ATOM 825 C C . ALA A 1 110 ? -1.126 9.655 -24.083 1.00 71.06 110 ALA A C 1
ATOM 827 O O . ALA A 1 110 ? -2.067 8.874 -24.123 1.00 71.06 110 ALA A O 1
ATOM 828 N N . LEU A 1 111 ? -0.036 9.507 -24.845 1.00 72.75 111 LEU A N 1
ATOM 829 C CA . LEU A 1 111 ? 0.123 8.441 -25.842 1.00 72.75 111 LEU A CA 1
ATOM 830 C C . LEU A 1 111 ? 0.373 7.072 -25.194 1.00 72.75 111 LEU A C 1
ATOM 832 O O . LEU A 1 111 ? -0.071 6.045 -25.692 1.00 72.75 111 LEU A O 1
ATOM 836 N N . LYS A 1 112 ? 1.096 7.040 -24.068 1.00 76.00 112 LYS A N 1
ATOM 837 C CA . LYS A 1 112 ? 1.478 5.796 -23.385 1.00 76.00 112 LYS A CA 1
ATOM 838 C C . LYS A 1 112 ? 0.310 5.109 -22.671 1.00 76.00 112 LYS A C 1
ATOM 840 O O . LYS A 1 112 ? 0.349 3.894 -22.490 1.00 76.00 112 LYS A O 1
ATOM 845 N N . TYR A 1 113 ? -0.683 5.875 -22.222 1.00 74.88 113 TYR A N 1
ATOM 846 C CA . TYR A 1 113 ? -1.789 5.368 -21.404 1.00 74.88 113 TYR A CA 1
ATOM 847 C C . TYR A 1 113 ? -3.168 5.522 -22.067 1.00 74.88 113 TYR A C 1
ATOM 849 O O . TYR A 1 113 ? -4.170 5.301 -21.393 1.00 74.88 113 TYR A O 1
ATOM 857 N N . GLN A 1 114 ? -3.224 5.863 -23.361 1.00 65.00 114 GLN A N 1
ATOM 858 C CA . GLN A 1 114 ? -4.468 6.108 -24.103 1.00 65.00 114 GLN A CA 1
ATOM 859 C C . GLN A 1 114 ? -5.421 4.897 -24.103 1.00 65.00 114 GLN A C 1
ATOM 861 O O . GLN A 1 114 ? -6.623 5.074 -23.938 1.00 65.00 114 GLN A O 1
ATOM 866 N N . ASP A 1 115 ? -4.870 3.679 -24.174 1.00 68.94 115 ASP A N 1
ATOM 867 C CA . ASP A 1 115 ? -5.631 2.423 -24.289 1.00 68.94 115 ASP A CA 1
ATOM 868 C C . ASP A 1 115 ? -5.478 1.498 -23.068 1.00 68.94 115 ASP A C 1
ATOM 870 O O . ASP A 1 115 ? -5.633 0.280 -23.172 1.00 68.94 115 ASP A O 1
ATOM 874 N N . VAL A 1 116 ? -5.147 2.041 -21.888 1.00 69.56 116 VAL A N 1
ATOM 875 C CA . VAL A 1 116 ? -4.976 1.247 -20.652 1.00 69.56 116 VAL A CA 1
ATOM 876 C C . VAL A 1 116 ? -6.113 1.553 -19.665 1.00 69.56 116 VAL A C 1
ATOM 878 O O . VAL A 1 116 ? -5.893 2.248 -18.668 1.00 69.56 116 VAL A O 1
ATOM 881 N N . PRO A 1 117 ? -7.345 1.063 -19.922 1.00 55.53 117 PRO A N 1
ATOM 882 C CA . PRO A 1 117 ? -8.529 1.431 -19.144 1.00 55.53 117 PRO A CA 1
ATOM 883 C C . PRO A 1 117 ? -8.503 0.897 -17.704 1.00 55.53 117 PRO A C 1
ATOM 885 O O . PRO A 1 117 ? -9.130 1.482 -16.825 1.00 55.53 117 PRO A O 1
ATOM 888 N N . MET A 1 118 ? -7.766 -0.187 -17.432 1.00 63.06 118 MET A N 1
ATOM 889 C CA . MET A 1 118 ? -7.656 -0.816 -16.109 1.00 63.06 118 MET A CA 1
ATOM 890 C C . MET A 1 118 ? -6.183 -0.952 -15.705 1.00 63.06 118 MET A C 1
ATOM 892 O O . MET A 1 118 ? -5.369 -1.470 -16.464 1.00 63.06 118 MET A O 1
ATOM 896 N N . GLY A 1 119 ? -5.832 -0.465 -14.508 1.00 70.62 119 GLY A N 1
ATOM 897 C CA . GLY A 1 119 ? -4.460 -0.517 -13.973 1.00 70.62 119 GLY A CA 1
ATOM 898 C C . GLY A 1 119 ? -3.520 0.603 -14.447 1.00 70.62 119 GLY A C 1
ATOM 899 O O . GLY A 1 119 ? -2.327 0.583 -14.146 1.00 70.62 119 GLY A O 1
ATOM 900 N N . GLY A 1 120 ? -4.035 1.595 -15.182 1.00 84.88 120 GLY A N 1
ATOM 901 C CA . GLY A 1 120 ? -3.281 2.794 -15.547 1.00 84.88 120 GLY A CA 1
ATOM 902 C C . GLY A 1 120 ? -3.030 3.736 -14.353 1.00 84.88 120 GLY A C 1
ATOM 903 O O . GLY A 1 120 ? -3.704 3.636 -13.322 1.00 84.88 120 GLY A O 1
ATOM 904 N N . PRO A 1 121 ? -2.103 4.708 -14.476 1.00 88.50 121 PRO A N 1
ATOM 905 C CA . PRO A 1 121 ? -1.797 5.656 -13.401 1.00 88.50 121 PRO A CA 1
ATOM 906 C C . PRO A 1 121 ? -3.014 6.437 -12.878 1.00 88.50 121 PRO A C 1
ATOM 908 O O . PRO A 1 121 ? -3.089 6.696 -11.684 1.00 88.50 121 PRO A O 1
ATOM 911 N N . ALA A 1 122 ? -3.996 6.758 -13.728 1.00 90.62 122 ALA A N 1
ATOM 912 C CA . ALA A 1 122 ? -5.228 7.432 -13.303 1.00 90.62 122 ALA A CA 1
ATOM 913 C C . ALA A 1 122 ? -6.073 6.571 -12.347 1.00 90.62 122 ALA A C 1
ATOM 915 O O . ALA A 1 122 ? -6.514 7.055 -11.307 1.00 90.62 122 ALA A O 1
ATOM 916 N N . VAL A 1 123 ? -6.236 5.278 -12.653 1.00 91.06 123 VAL A N 1
ATOM 917 C CA . VAL A 1 123 ? -6.951 4.330 -11.782 1.00 91.06 123 VAL A CA 1
ATOM 918 C C . VAL A 1 123 ? -6.209 4.167 -10.458 1.00 91.06 123 VAL A C 1
ATOM 920 O O . VAL A 1 123 ? -6.830 4.202 -9.401 1.00 91.06 123 VAL A O 1
ATOM 923 N N . HIS A 1 124 ? -4.876 4.057 -10.493 1.00 92.06 124 HIS A N 1
ATOM 924 C CA . HIS A 1 124 ? -4.068 3.975 -9.273 1.00 92.06 124 HIS A CA 1
ATOM 925 C C . HIS A 1 124 ? -4.225 5.228 -8.402 1.00 92.06 124 HIS A C 1
ATOM 927 O O . HIS A 1 124 ? -4.397 5.108 -7.191 1.00 92.06 124 HIS A O 1
ATOM 933 N N . LEU A 1 125 ? -4.203 6.420 -9.008 1.00 95.00 125 LEU A N 1
ATOM 934 C CA . LEU A 1 125 ? -4.425 7.675 -8.293 1.00 95.00 125 LEU A CA 1
ATOM 935 C C . LEU A 1 125 ? -5.798 7.687 -7.611 1.00 95.00 125 LEU A C 1
ATOM 937 O O . LEU A 1 125 ? -5.873 7.996 -6.426 1.00 95.00 125 LEU A O 1
ATOM 941 N N . LEU A 1 126 ? -6.857 7.296 -8.327 1.00 95.44 126 LEU A N 1
ATOM 942 C CA . LEU A 1 126 ? -8.211 7.234 -7.778 1.00 95.44 126 LEU A CA 1
ATOM 943 C C . LEU A 1 126 ? -8.319 6.234 -6.618 1.00 95.44 126 LEU A C 1
ATOM 945 O O . LEU A 1 126 ? -8.826 6.591 -5.558 1.00 95.44 126 LEU A O 1
ATOM 949 N N . VAL A 1 127 ? -7.821 5.004 -6.788 1.00 95.31 127 VAL A N 1
ATOM 950 C CA . VAL A 1 127 ? -7.867 3.960 -5.747 1.00 95.31 127 VAL A CA 1
ATOM 951 C C . VAL A 1 127 ? -7.161 4.430 -4.476 1.00 95.31 127 VAL A C 1
ATOM 953 O O . VAL A 1 127 ? -7.726 4.333 -3.386 1.00 95.31 127 VAL A O 1
ATOM 956 N N . HIS A 1 128 ? -5.953 4.984 -4.602 1.00 97.00 128 HIS A N 1
ATOM 957 C CA . HIS A 1 128 ? -5.206 5.463 -3.441 1.00 97.00 128 HIS A CA 1
ATOM 958 C C . HIS A 1 128 ? -5.805 6.732 -2.833 1.00 97.00 128 HIS A C 1
ATOM 960 O O . HIS A 1 128 ? -5.747 6.882 -1.617 1.00 97.00 128 HIS A O 1
ATOM 966 N N . TRP A 1 129 ? -6.440 7.598 -3.626 1.00 98.00 129 TRP A N 1
ATOM 967 C CA . TRP A 1 129 ? -7.1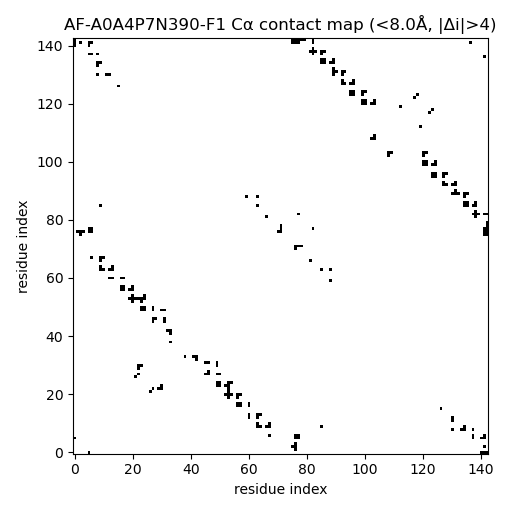91 8.739 -3.103 1.00 98.00 129 TRP A CA 1
ATOM 968 C C . TRP A 1 129 ? -8.402 8.293 -2.277 1.00 98.00 129 TRP A C 1
ATOM 970 O O . TRP A 1 129 ? -8.598 8.783 -1.167 1.00 98.00 129 TRP A O 1
ATOM 980 N N . VAL A 1 130 ? -9.174 7.314 -2.764 1.00 97.69 130 VAL A N 1
ATOM 981 C CA . VAL A 1 130 ? -10.306 6.738 -2.016 1.00 97.69 130 VAL A CA 1
ATOM 982 C C . VAL A 1 130 ? -9.820 6.082 -0.722 1.00 97.69 130 VAL A C 1
ATOM 984 O O . VAL A 1 130 ? -10.404 6.315 0.338 1.00 97.69 130 VAL A O 1
ATOM 987 N N . CYS A 1 131 ? -8.732 5.305 -0.768 1.00 97.44 131 CYS A N 1
ATOM 988 C CA . CYS A 1 131 ? -8.149 4.702 0.434 1.00 97.44 131 CYS A CA 1
ATOM 989 C C . CYS A 1 131 ? -7.667 5.773 1.423 1.00 97.44 131 CYS A C 1
ATOM 991 O O . CYS A 1 131 ? -8.014 5.715 2.599 1.00 97.44 131 CYS A O 1
ATOM 993 N N . PHE A 1 132 ? -6.944 6.791 0.946 1.00 98.25 132 PHE A N 1
ATOM 994 C CA . PHE A 1 132 ? -6.482 7.916 1.759 1.00 98.25 132 PHE A CA 1
ATOM 995 C C . PHE A 1 132 ? -7.642 8.632 2.456 1.00 98.25 132 PHE A C 1
ATOM 997 O O . PHE A 1 132 ? -7.649 8.740 3.680 1.00 98.25 132 PHE A O 1
ATOM 1004 N N . ALA A 1 133 ? -8.631 9.094 1.688 1.00 98.00 133 ALA A N 1
ATOM 1005 C CA . ALA A 1 133 ? -9.751 9.864 2.214 1.00 98.00 133 ALA A CA 1
ATOM 1006 C C . ALA A 1 133 ? -10.577 9.042 3.210 1.00 98.00 133 ALA A C 1
ATOM 1008 O O . ALA A 1 133 ? -10.917 9.528 4.286 1.00 98.00 133 ALA A O 1
ATOM 1009 N N . SER A 1 134 ? -10.857 7.777 2.887 1.00 96.81 134 SER A N 1
ATOM 1010 C CA . SER A 1 134 ? -11.656 6.905 3.751 1.00 96.81 134 SER A CA 1
ATOM 1011 C C . SER A 1 134 ? -10.935 6.536 5.054 1.00 96.81 134 SER A C 1
ATOM 1013 O O . SER A 1 134 ? -11.552 6.598 6.120 1.00 96.81 134 SER A O 1
ATOM 1015 N N . LEU A 1 135 ? -9.633 6.222 5.010 1.00 97.50 135 LEU A N 1
ATOM 1016 C CA . LEU A 1 135 ? -8.831 5.977 6.214 1.00 97.50 135 LEU A CA 1
ATOM 1017 C C . LEU A 1 135 ? -8.691 7.251 7.051 1.00 97.50 135 LEU A C 1
ATOM 1019 O O . LEU A 1 135 ? -8.849 7.191 8.265 1.00 97.50 135 LEU A O 1
ATOM 1023 N N . LEU A 1 136 ? -8.469 8.410 6.425 1.00 97.75 136 LEU A N 1
ATOM 1024 C CA . LEU A 1 136 ? -8.400 9.691 7.130 1.00 97.75 136 LEU A CA 1
ATOM 1025 C C . LEU A 1 136 ? -9.719 10.001 7.853 1.00 97.75 136 LEU A C 1
ATOM 1027 O O . LEU A 1 136 ? -9.708 10.334 9.036 1.00 97.75 136 LEU A O 1
ATOM 1031 N N . CYS A 1 137 ? -10.863 9.828 7.186 1.00 95.69 137 CYS A N 1
ATOM 1032 C CA . CYS A 1 137 ? -12.172 9.979 7.820 1.00 95.69 137 CYS A CA 1
ATOM 1033 C C . CYS A 1 137 ? -12.371 8.991 8.979 1.00 95.69 137 CYS A C 1
ATOM 1035 O O . CYS A 1 137 ? -12.879 9.383 10.028 1.00 95.69 137 CYS A O 1
ATOM 1037 N N . SER A 1 138 ? -11.947 7.733 8.826 1.00 94.69 138 SER A N 1
ATOM 1038 C CA . SER A 1 138 ? -12.010 6.731 9.899 1.00 94.69 138 SER A CA 1
ATOM 1039 C C . SER A 1 138 ? -11.119 7.096 11.092 1.00 94.69 138 SER A C 1
ATOM 1041 O O . SER A 1 138 ? -11.569 7.052 12.235 1.00 94.69 138 SER A O 1
ATOM 1043 N N . ALA A 1 139 ? -9.897 7.572 10.851 1.00 95.38 139 ALA A N 1
ATOM 1044 C CA . ALA A 1 139 ? -9.014 8.049 11.908 1.00 95.38 139 ALA A CA 1
ATOM 1045 C C . ALA A 1 139 ? -9.593 9.264 12.649 1.00 95.38 139 ALA A C 1
ATOM 1047 O O . ALA A 1 139 ? -9.479 9.359 13.870 1.00 95.38 139 ALA A O 1
ATOM 1048 N N . LEU A 1 140 ? -10.234 10.200 11.946 1.00 94.31 140 LEU A N 1
ATOM 1049 C CA . LEU A 1 140 ? -10.756 11.425 12.557 1.00 94.31 140 LEU A CA 1
ATOM 1050 C C . LEU A 1 140 ? -12.102 11.222 13.269 1.00 94.31 140 LEU A C 1
ATOM 1052 O O . LEU A 1 140 ? -12.307 11.818 14.323 1.00 94.31 140 LEU A O 1
ATOM 1056 N N . PHE A 1 141 ? -12.981 10.363 12.743 1.00 91.50 141 PHE A N 1
ATOM 1057 C CA . PHE A 1 141 ? -14.386 10.263 13.172 1.00 91.50 141 PHE A CA 1
ATOM 1058 C C . PHE A 1 141 ? -14.859 8.839 13.525 1.00 91.50 141 PHE A C 1
ATOM 1060 O O . PHE A 1 141 ? -16.054 8.628 13.732 1.00 91.50 141 PHE A O 1
ATOM 1067 N N . GLY A 1 142 ? -13.963 7.846 13.538 1.00 84.25 142 GLY A N 1
ATOM 1068 C CA . GLY A 1 142 ? -14.286 6.430 13.775 1.00 84.25 142 GLY A CA 1
ATOM 1069 C C . GLY A 1 142 ? -14.307 5.979 15.241 1.00 84.25 142 GLY A C 1
ATOM 1070 O O . GLY A 1 142 ? -14.503 4.787 15.489 1.00 84.25 142 GLY A O 1
ATOM 1071 N N . GLY A 1 143 ? -14.078 6.900 16.182 1.00 78.75 143 GLY A N 1
ATOM 1072 C CA . GLY A 1 143 ? -14.277 6.674 17.619 1.00 78.75 143 GLY A CA 1
ATOM 1073 C C . GLY A 1 143 ? -15.705 6.935 18.076 1.00 78.75 143 GLY A C 1
ATOM 1074 O O . GLY A 1 143 ? -16.597 7.130 17.217 1.00 78.75 143 GLY A O 1
#

Sequence (143 aa):
MPLLLAKLPLVLHIAAETGAANSFLRNPRTQLRIRGADHADVQREADLVCANLGGALLTTNLVALVVLLRQADAAQALDETSRLIVLALASYHIFPMYRAFARLTSPGAALKYQDVPMGGPAVHLLVHWVCFASLLCSALFGG

Radius of gyration: 17.5 Å; Cα contacts (8 Å, |Δi|>4): 148; chains: 1; bounding box: 47×26×49 Å

Secondary structure (DSSP, 8-state):
--HHHHHHHHHHHHHHHHHHHHHHHH-HHHHS---SGGGHHHHHHHHHHHHHHHHHHHHHHHHHHHHHHS---TT-SS-HHHHHHHHHHHHHTHHHHHHHHHHHHSTTHHHHSTT--SSSHHHHHHHHHHHHHHHHHHHHH--

Organism: Pyricularia oryzae (NCBI:txid318829)

Mean predicted aligned error: 5.24 Å

Foldseek 3Di:
DPLCLLLVLLVLLLVVLVVQLCCLQVPLCVVDPDDDPVCPVVVVVSSVVSNVVSVVSVVLNVLSVCQSPDDDDPVFNGDLVSLVSLLVSLVVLVVLLVVLVCCCPDPCSCVVCVPPPPPHSVVSNVSSVCSNVSSNCSSVPRD